Protein AF-A0AA38VF92-F1 (afdb_monomer_lite)

pLDDT: mean 93.85, std 6.11, range [71.31, 98.44]

Foldseek 3Di:
DVVVVVCVVVVDDPVDDPDQLVVQVVVQVVQQPDPVDDPPPDDWGWDQDPVPRDIDTND

Radius of gyration: 16.2 Å; chains: 1; bounding box: 31×40×34 Å

Secondary structure (DSSP, 8-state):
-HHHHHHHHHT------S-HHHHHHHHHHHHHT-TTSPTT-----EEEETTTTEEEE--

InterPro domains:
  IPR001765 Carbonic anhydrase [PTHR43175] (11-59)
  IPR036874 Carbonic anhydrase superfamily [G3DSA:3.40.1050.10] (1-59)
  IPR036874 Carbonic anhydrase superfamily [SSF53056] (12-57)

Sequence (59 aa):
PEAEAELKERKLDFLPFPEVEGAVKEDVEFLKGSKLIPEGVPISGWVYEVETGRTRRVV

Structure (mmCIF, N/CA/C/O backbone):
data_AF-A0AA38VF92-F1
#
_entry.id   AF-A0AA38VF92-F1
#
loop_
_atom_site.group_PDB
_atom_site.id
_atom_site.type_symbol
_atom_site.label_atom_id
_atom_site.label_alt_id
_atom_site.label_comp_id
_atom_site.label_asym_id
_atom_site.label_entity_id
_atom_site.label_seq_id
_atom_site.pdbx_PDB_ins_code
_atom_site.Cartn_x
_atom_site.Cartn_y
_atom_site.Cartn_z
_atom_site.occupancy
_atom_site.B_iso_or_equiv
_atom_site.auth_seq_id
_atom_site.auth_comp_id
_atom_site.auth_asym_id
_atom_site.auth_atom_id
_atom_site.pdbx_PDB_model_num
ATOM 1 N N . PRO A 1 1 ? 17.984 -18.358 -18.576 1.00 71.31 1 PRO A N 1
ATOM 2 C CA . PRO A 1 1 ? 17.995 -19.836 -18.426 1.00 71.31 1 PRO A CA 1
ATOM 3 C C . PRO A 1 1 ? 18.055 -20.289 -16.960 1.00 71.31 1 PRO A C 1
ATOM 5 O O . PRO A 1 1 ? 17.220 -21.080 -16.554 1.00 71.31 1 PRO A O 1
ATOM 8 N N . GLU A 1 2 ? 18.998 -19.765 -16.169 1.00 83.12 2 GLU A N 1
ATOM 9 C CA . GLU A 1 2 ? 19.177 -20.139 -14.754 1.00 83.12 2 GLU A CA 1
ATOM 10 C C . GLU A 1 2 ? 18.149 -19.467 -13.823 1.00 83.12 2 GLU A C 1
ATOM 12 O O . GLU A 1 2 ? 17.474 -20.150 -13.061 1.00 83.12 2 GLU A O 1
ATOM 17 N N . ALA A 1 3 ? 17.913 -18.159 -13.984 1.00 79.88 3 ALA A N 1
ATOM 18 C CA . ALA A 1 3 ? 16.944 -17.408 -13.172 1.00 79.88 3 ALA A CA 1
ATOM 19 C C . ALA A 1 3 ? 15.497 -17.946 -13.262 1.00 79.88 3 ALA A C 1
ATOM 21 O O . ALA A 1 3 ? 14.782 -18.002 -12.266 1.00 79.88 3 ALA A O 1
ATOM 22 N N . GLU A 1 4 ? 15.056 -18.387 -14.446 1.00 79.69 4 GLU A N 1
ATOM 23 C CA . GLU A 1 4 ? 13.725 -18.992 -14.626 1.00 79.69 4 GLU A CA 1
ATOM 24 C C . GLU A 1 4 ? 13.610 -20.386 -13.988 1.00 79.69 4 GLU A C 1
ATOM 26 O O . GLU A 1 4 ? 12.517 -20.794 -13.591 1.00 79.69 4 GLU A O 1
ATOM 31 N N . ALA A 1 5 ? 14.716 -21.133 -13.909 1.00 85.00 5 ALA A N 1
ATOM 32 C CA . ALA A 1 5 ? 14.746 -22.442 -13.265 1.00 85.00 5 ALA A CA 1
ATOM 33 C C . ALA A 1 5 ? 14.678 -22.295 -11.738 1.00 85.00 5 ALA A C 1
ATOM 35 O O . ALA A 1 5 ? 13.860 -22.959 -11.103 1.00 85.00 5 ALA A O 1
ATOM 36 N N . GLU A 1 6 ? 15.445 -21.356 -11.175 1.00 83.50 6 GLU A N 1
ATOM 37 C CA . GLU A 1 6 ? 15.420 -21.040 -9.743 1.00 83.50 6 GLU A CA 1
ATOM 38 C C . GLU A 1 6 ? 14.028 -20.561 -9.296 1.00 83.50 6 GLU A C 1
ATOM 40 O O . GLU A 1 6 ? 13.496 -21.011 -8.280 1.00 83.50 6 GLU A O 1
ATOM 45 N N . LEU A 1 7 ? 13.387 -19.708 -10.102 1.00 81.88 7 LEU A N 1
ATOM 46 C CA . LEU A 1 7 ? 12.012 -19.258 -9.888 1.00 81.88 7 LEU A CA 1
ATOM 47 C C . LEU A 1 7 ? 11.031 -20.433 -9.732 1.00 81.88 7 LEU A C 1
ATOM 49 O O . LEU A 1 7 ? 10.232 -20.473 -8.792 1.00 81.88 7 LEU A O 1
ATOM 53 N N . LYS A 1 8 ? 11.094 -21.397 -10.659 1.00 81.69 8 LYS A N 1
ATOM 54 C CA . LYS A 1 8 ? 10.209 -22.572 -10.668 1.00 81.69 8 LYS A CA 1
ATOM 55 C C . LYS A 1 8 ? 10.473 -23.505 -9.491 1.00 81.69 8 LYS A C 1
ATOM 57 O O . LYS A 1 8 ? 9.522 -24.056 -8.941 1.00 81.69 8 LYS A O 1
ATOM 62 N N . GLU A 1 9 ? 11.734 -23.675 -9.102 1.00 91.62 9 GLU A N 1
ATOM 63 C CA . GLU A 1 9 ? 12.116 -24.504 -7.958 1.00 91.62 9 GLU A CA 1
ATOM 64 C C . GLU A 1 9 ? 11.614 -23.907 -6.639 1.00 91.62 9 GLU A C 1
ATOM 66 O O . GLU A 1 9 ? 11.012 -24.604 -5.820 1.00 91.62 9 GLU A O 1
ATOM 71 N N . ARG A 1 10 ? 11.806 -22.596 -6.458 1.00 87.81 10 ARG A N 1
ATOM 72 C CA . ARG A 1 10 ? 11.499 -21.908 -5.200 1.00 87.81 10 ARG A CA 1
ATOM 73 C C . ARG A 1 10 ? 10.011 -21.610 -5.004 1.00 87.81 10 ARG A C 1
ATOM 75 O O . ARG A 1 10 ? 9.632 -21.253 -3.892 1.00 87.81 10 ARG A O 1
ATOM 82 N N . LYS A 1 11 ? 9.181 -21.767 -6.049 1.00 87.25 11 LYS A N 1
ATOM 83 C CA . LYS A 1 11 ? 7.717 -21.546 -6.027 1.00 87.25 11 LYS A CA 1
ATOM 84 C C . LYS A 1 11 ? 7.331 -20.222 -5.360 1.00 87.25 11 LYS A C 1
ATOM 86 O O . LYS A 1 11 ? 6.401 -20.160 -4.560 1.00 87.25 11 LYS A O 1
ATOM 91 N N . LEU A 1 12 ? 8.102 -19.184 -5.654 1.00 87.75 12 LEU A N 1
ATOM 92 C CA . LEU A 1 12 ? 7.898 -17.868 -5.072 1.00 87.75 12 LEU A CA 1
ATOM 93 C C . LEU A 1 12 ? 6.644 -17.232 -5.669 1.00 87.75 12 LEU A C 1
ATOM 95 O O . LEU A 1 12 ? 6.474 -17.213 -6.889 1.00 87.75 12 LEU A O 1
ATOM 99 N N . ASP A 1 13 ? 5.804 -16.686 -4.801 1.00 89.19 13 ASP A N 1
ATOM 100 C CA . ASP A 1 13 ? 4.737 -15.782 -5.201 1.00 89.19 13 ASP A CA 1
ATOM 101 C C . ASP A 1 13 ? 5.291 -14.352 -5.201 1.00 89.19 13 ASP A C 1
ATOM 103 O O . ASP A 1 13 ? 5.678 -13.828 -4.157 1.00 89.19 13 ASP A O 1
ATOM 107 N N . PHE A 1 14 ? 5.404 -13.749 -6.384 1.00 87.94 14 PHE A N 1
ATOM 108 C CA . PHE A 1 14 ? 5.971 -12.405 -6.546 1.00 87.94 14 PHE A CA 1
ATOM 109 C C . PHE A 1 14 ? 4.978 -11.301 -6.209 1.00 87.94 14 PHE A C 1
ATOM 111 O O . PHE A 1 14 ? 5.401 -10.151 -6.108 1.00 87.94 14 PHE A O 1
ATOM 118 N N . LEU A 1 15 ? 3.688 -11.640 -6.082 1.00 93.75 15 LEU A N 1
ATOM 119 C CA . LEU A 1 15 ? 2.605 -10.685 -5.859 1.00 93.75 15 LEU A CA 1
ATOM 120 C C . LEU A 1 15 ? 2.700 -9.450 -6.790 1.00 93.75 15 LEU A C 1
ATOM 122 O O . LEU A 1 15 ? 2.684 -8.314 -6.310 1.00 93.75 15 LEU A O 1
ATOM 126 N N . PRO A 1 16 ? 2.869 -9.627 -8.121 1.00 95.00 16 PRO A N 1
ATOM 127 C CA . PRO A 1 16 ? 2.963 -8.496 -9.032 1.00 95.00 16 PRO A CA 1
ATOM 128 C C . PRO A 1 16 ? 1.608 -7.799 -9.150 1.00 95.00 16 PRO A C 1
ATOM 130 O O . PRO A 1 16 ? 0.563 -8.448 -9.176 1.00 95.00 16 PRO A O 1
ATOM 133 N N . PHE A 1 17 ? 1.632 -6.483 -9.328 1.00 97.38 17 PHE A N 1
ATOM 134 C CA . PHE A 1 17 ? 0.428 -5.684 -9.516 1.00 97.38 17 PHE A CA 1
ATOM 135 C C . PHE A 1 17 ? 0.547 -4.795 -10.764 1.00 97.38 17 PHE A C 1
ATOM 137 O O . PHE A 1 17 ? 1.563 -4.120 -10.945 1.00 97.38 17 PHE A O 1
ATOM 144 N N . PRO A 1 18 ? -0.466 -4.783 -11.651 1.00 95.94 18 PRO A N 1
ATOM 145 C CA . PRO A 1 18 ? -0.424 -3.999 -12.886 1.00 95.94 18 PRO A CA 1
ATOM 146 C C . PRO A 1 18 ? -0.847 -2.536 -12.694 1.00 95.94 18 PRO A C 1
ATOM 148 O O . PRO A 1 18 ? -0.528 -1.695 -13.531 1.00 95.94 18 PRO A O 1
ATOM 151 N N . GLU A 1 19 ? -1.588 -2.231 -11.625 1.00 97.75 19 GLU A N 1
ATOM 152 C CA . GLU A 1 19 ? -2.196 -0.923 -11.385 1.00 97.75 19 GLU A CA 1
ATOM 153 C C . GLU A 1 19 ? -2.026 -0.547 -9.910 1.00 97.75 19 GLU A C 1
ATOM 155 O O . GLU A 1 19 ? -2.395 -1.306 -9.014 1.00 97.75 19 GLU A O 1
ATOM 160 N N . VAL A 1 20 ? -1.391 0.598 -9.663 1.00 97.06 20 VAL A N 1
ATOM 161 C CA . VAL A 1 20 ? -0.892 0.969 -8.331 1.00 97.06 20 VAL A CA 1
ATOM 162 C C . VAL A 1 20 ? -2.030 1.292 -7.363 1.00 97.06 20 VAL A C 1
ATOM 164 O O . VAL A 1 20 ? -1.983 0.872 -6.210 1.00 97.06 20 VAL A O 1
ATOM 167 N N . GLU A 1 21 ? -3.059 2.027 -7.792 1.00 97.38 21 GLU A N 1
ATOM 168 C CA . GLU A 1 21 ? -4.188 2.350 -6.912 1.00 97.38 21 GLU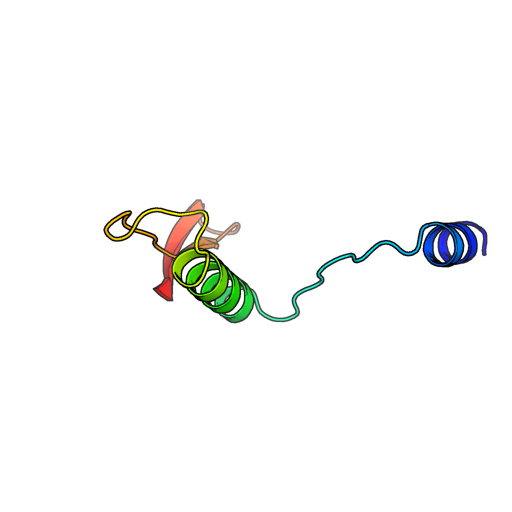 A CA 1
ATOM 169 C C . GLU A 1 21 ? -5.040 1.119 -6.619 1.00 97.38 21 GLU A C 1
ATOM 171 O O . GLU A 1 21 ? -5.506 0.959 -5.489 1.00 97.38 21 GLU A O 1
ATOM 176 N N . GLY A 1 22 ? -5.246 0.269 -7.628 1.00 97.62 22 GLY A N 1
ATOM 177 C CA . GLY A 1 22 ? -5.927 -1.016 -7.499 1.00 97.62 22 G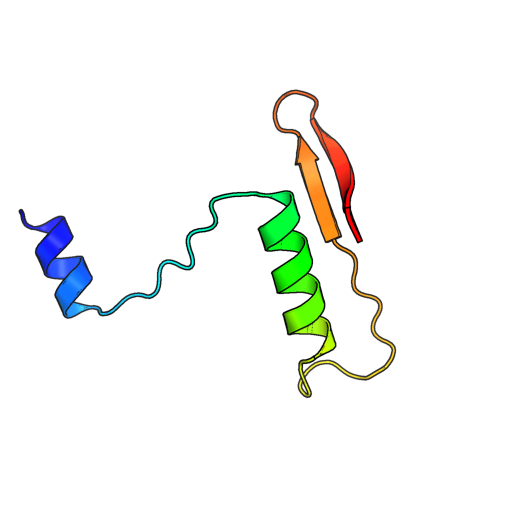LY A CA 1
ATOM 178 C C . GLY A 1 22 ? -5.272 -1.893 -6.435 1.00 97.62 22 GLY A C 1
ATOM 179 O O . GLY A 1 22 ? -5.944 -2.296 -5.488 1.00 97.62 22 GLY A O 1
ATOM 180 N N . ALA A 1 23 ? -3.950 -2.070 -6.515 1.00 97.94 23 ALA A N 1
ATOM 181 C CA . ALA A 1 23 ? -3.181 -2.847 -5.541 1.00 97.94 23 ALA A CA 1
ATOM 182 C C . ALA A 1 23 ? -3.346 -2.320 -4.108 1.00 97.94 23 ALA A C 1
ATOM 184 O O . ALA A 1 23 ? -3.647 -3.074 -3.189 1.00 97.94 23 ALA A O 1
ATOM 185 N N . VAL A 1 24 ? -3.243 -0.999 -3.921 1.00 98.19 24 VAL A N 1
ATOM 186 C CA . VAL A 1 24 ? -3.419 -0.381 -2.598 1.00 98.19 24 VAL A CA 1
ATOM 187 C C . VAL A 1 24 ? -4.831 -0.616 -2.052 1.00 98.19 24 VAL A C 1
ATOM 189 O O . VAL A 1 24 ? -4.993 -0.851 -0.855 1.00 98.19 24 VAL A O 1
ATOM 192 N N . LYS A 1 25 ? -5.866 -0.553 -2.898 1.00 98.00 25 LYS A N 1
ATOM 193 C CA . LYS A 1 25 ? -7.251 -0.828 -2.478 1.00 98.00 25 LYS A CA 1
ATOM 194 C C . LYS A 1 25 ? -7.427 -2.287 -2.062 1.00 98.00 25 LYS A C 1
ATOM 196 O O . LYS A 1 25 ? -8.020 -2.535 -1.014 1.00 98.00 25 LYS A O 1
ATOM 201 N N . GLU A 1 26 ? -6.901 -3.221 -2.848 1.00 97.94 26 GLU A N 1
ATOM 202 C CA . GLU A 1 26 ? -6.947 -4.658 -2.553 1.00 97.94 26 GLU A CA 1
ATOM 203 C C . GLU A 1 26 ? -6.242 -4.984 -1.230 1.00 97.94 26 GLU A C 1
ATOM 205 O O . GLU A 1 26 ? -6.823 -5.657 -0.377 1.00 97.94 26 GLU A O 1
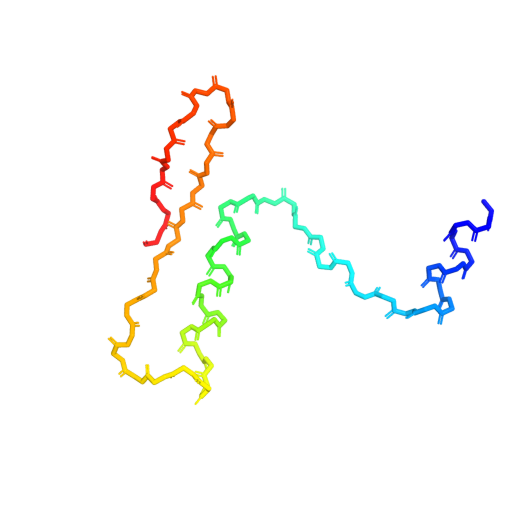ATOM 210 N N . ASP A 1 27 ? -5.054 -4.419 -1.003 1.00 97.88 27 ASP A N 1
ATOM 211 C CA . ASP A 1 27 ? -4.299 -4.607 0.237 1.00 97.88 27 ASP A CA 1
ATOM 212 C C . ASP A 1 27 ? -5.027 -4.026 1.454 1.00 97.88 27 ASP A C 1
ATOM 214 O O . ASP A 1 27 ? -5.086 -4.652 2.516 1.00 97.88 27 ASP A O 1
ATOM 218 N N . VAL A 1 28 ? -5.626 -2.838 1.325 1.00 97.81 28 VAL A N 1
ATOM 219 C CA . VAL A 1 28 ? -6.394 -2.233 2.422 1.00 97.81 28 VAL A CA 1
ATOM 220 C C . VAL A 1 28 ? -7.597 -3.101 2.795 1.00 97.81 28 VAL A C 1
ATOM 222 O O . VAL A 1 28 ? -7.854 -3.298 3.985 1.00 97.81 28 VAL A O 1
ATOM 225 N N . GLU A 1 29 ? -8.319 -3.642 1.815 1.00 97.25 29 GLU A N 1
ATOM 226 C CA . GLU A 1 29 ? -9.451 -4.536 2.075 1.00 97.25 29 GLU A CA 1
ATOM 227 C C . GLU A 1 29 ? -9.000 -5.880 2.662 1.00 97.25 29 GLU A C 1
ATOM 229 O O . GLU A 1 29 ? -9.609 -6.364 3.620 1.00 97.25 29 GLU A O 1
ATOM 234 N N . PHE A 1 30 ? -7.888 -6.440 2.177 1.00 97.19 30 PHE A N 1
ATOM 235 C CA . PHE A 1 30 ? -7.276 -7.635 2.757 1.00 97.19 30 PHE A CA 1
ATOM 236 C C . PHE A 1 30 ? -6.933 -7.436 4.241 1.00 97.19 30 PHE A C 1
ATOM 238 O O . PHE A 1 30 ? -7.281 -8.272 5.081 1.00 97.19 30 PHE A O 1
ATOM 245 N N . LEU A 1 31 ? -6.306 -6.307 4.588 1.00 96.94 31 LEU A N 1
ATOM 246 C CA . LEU A 1 31 ? -5.946 -5.991 5.970 1.00 96.94 31 LEU A CA 1
ATOM 247 C C . LEU A 1 31 ? -7.188 -5.783 6.845 1.00 96.94 31 LEU A C 1
ATOM 249 O O . LEU A 1 31 ? -7.263 -6.353 7.932 1.00 96.94 31 LEU A O 1
ATOM 253 N N . LYS A 1 32 ? -8.195 -5.040 6.373 1.00 95.56 32 LYS A N 1
ATOM 254 C CA . LYS A 1 32 ? -9.459 -4.858 7.113 1.00 95.56 32 LYS A CA 1
ATOM 255 C C . LYS A 1 32 ? -10.206 -6.173 7.349 1.00 95.56 32 LYS A C 1
AT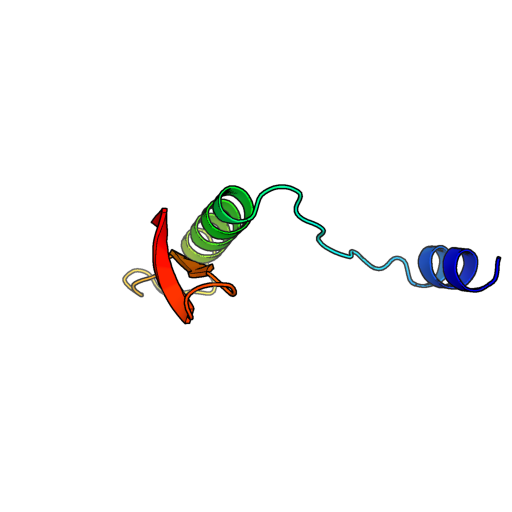OM 257 O O . LYS A 1 32 ? -10.852 -6.322 8.381 1.00 95.56 32 LYS A O 1
ATOM 262 N N . GLY A 1 33 ? -10.133 -7.115 6.407 1.00 95.19 33 GLY A N 1
ATOM 263 C CA . GLY A 1 33 ? -10.743 -8.442 6.533 1.00 95.19 33 GLY A CA 1
ATOM 264 C C . GLY A 1 33 ? -9.965 -9.410 7.433 1.00 95.19 33 GLY A C 1
ATOM 265 O O . GLY A 1 33 ? -10.458 -10.499 7.745 1.00 95.19 33 GLY A O 1
ATOM 266 N N . SER A 1 34 ? -8.751 -9.049 7.854 1.00 96.94 34 SER A N 1
ATOM 267 C CA . SER A 1 34 ? -7.891 -9.919 8.648 1.00 96.94 34 SER A CA 1
ATOM 268 C C . SER A 1 34 ? -8.334 -9.980 10.107 1.00 96.94 34 SER A C 1
ATOM 270 O O . SER A 1 34 ? -8.271 -8.997 10.837 1.00 96.94 34 SER A O 1
ATOM 272 N N . LYS A 1 35 ? -8.652 -11.187 10.589 1.00 96.19 35 LYS A N 1
ATOM 273 C CA . LYS A 1 35 ? -8.949 -11.449 12.014 1.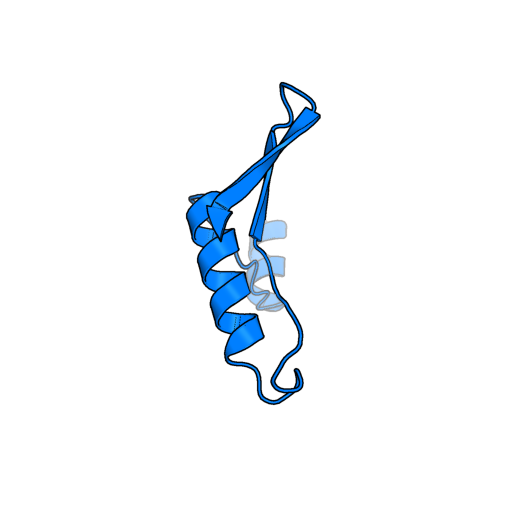00 96.19 35 LYS A CA 1
ATOM 274 C C . LYS A 1 35 ? -7.759 -11.205 12.949 1.00 96.19 35 LYS A C 1
ATOM 276 O O . LYS A 1 35 ? -7.928 -11.228 14.165 1.00 96.19 35 LYS A O 1
ATOM 281 N N . LEU A 1 36 ? -6.556 -11.045 12.396 1.00 97.31 36 LEU A N 1
ATOM 282 C CA . LEU A 1 36 ? -5.348 -10.742 13.163 1.00 97.31 36 LEU A CA 1
ATOM 283 C C . LEU A 1 36 ? -5.233 -9.250 13.494 1.00 97.31 36 LEU A C 1
ATOM 285 O O . LEU A 1 36 ? -4.433 -8.883 14.352 1.00 97.31 36 LEU A O 1
ATOM 289 N N . ILE A 1 37 ? -6.019 -8.401 12.830 1.00 96.38 37 ILE A N 1
ATOM 290 C CA . ILE A 1 37 ? -6.080 -6.968 13.098 1.00 96.38 37 ILE A CA 1
ATOM 291 C C . ILE A 1 37 ? -7.350 -6.699 13.918 1.00 96.38 37 ILE A C 1
ATOM 293 O O . ILE A 1 37 ? -8.440 -7.063 13.478 1.00 96.38 37 ILE A O 1
ATOM 297 N N . PRO A 1 38 ? -7.243 -6.097 15.117 1.00 95.94 38 PRO A N 1
ATOM 298 C CA . PRO A 1 38 ? -8.411 -5.777 15.929 1.00 95.94 38 PRO A CA 1
ATOM 299 C C . PRO A 1 38 ? -9.399 -4.855 15.212 1.00 95.94 38 PRO A C 1
ATOM 301 O O . PRO A 1 38 ? -9.007 -3.932 14.492 1.00 95.94 38 PRO A O 1
ATOM 304 N N . GLU A 1 39 ? -10.687 -5.059 15.484 1.00 91.81 39 GLU A N 1
ATOM 305 C CA . GLU A 1 39 ? -11.728 -4.139 15.035 1.00 91.81 39 GLU A CA 1
ATOM 306 C C . GLU A 1 39 ? -11.464 -2.726 15.582 1.00 91.81 39 GLU A C 1
ATOM 308 O O . GLU A 1 39 ? -11.131 -2.541 16.754 1.00 91.81 39 GLU A O 1
ATOM 313 N N . GLY A 1 40 ? -11.599 -1.716 14.719 1.00 91.50 40 GLY A N 1
ATOM 314 C CA . GLY A 1 40 ? -11.401 -0.309 15.077 1.00 91.50 40 GLY A CA 1
ATOM 315 C C . GLY A 1 40 ? -10.000 0.252 14.816 1.00 91.50 40 GLY A C 1
ATOM 316 O O . GLY A 1 40 ? -9.809 1.457 14.977 1.00 91.50 40 GLY A O 1
ATOM 317 N N . VAL A 1 41 ? -9.032 -0.557 14.364 1.00 96.25 41 VAL A N 1
ATOM 318 C CA . VAL A 1 41 ? -7.749 -0.028 13.869 1.00 96.25 41 VAL A CA 1
ATOM 319 C C . VAL A 1 41 ? -7.982 0.719 12.546 1.00 96.25 41 VAL A C 1
ATOM 321 O O . VAL A 1 41 ? -8.457 0.113 11.583 1.00 96.25 41 VAL A O 1
ATOM 324 N N . PRO A 1 42 ? -7.665 2.026 12.453 1.00 95.88 42 PRO A N 1
ATOM 325 C CA . PRO A 1 42 ? -7.839 2.772 11.214 1.00 95.88 42 PRO A CA 1
ATOM 326 C C . PRO A 1 42 ? -6.777 2.365 10.187 1.00 95.88 42 PRO A C 1
ATOM 328 O O . PRO A 1 42 ? -5.579 2.437 10.453 1.00 95.88 42 PRO A O 1
ATOM 331 N N . ILE A 1 43 ? -7.223 1.982 8.991 1.00 97.31 43 ILE A N 1
ATOM 332 C CA . ILE A 1 43 ? -6.366 1.625 7.854 1.00 97.31 43 ILE A CA 1
ATOM 333 C C . ILE A 1 43 ? -6.689 2.576 6.699 1.00 97.31 43 ILE A C 1
ATOM 335 O O . ILE A 1 43 ? -7.858 2.807 6.389 1.00 97.31 43 ILE A O 1
ATOM 339 N N . SER A 1 44 ? -5.656 3.135 6.067 1.00 97.69 44 SER A N 1
ATOM 340 C CA . SER A 1 44 ? -5.788 4.067 4.940 1.00 97.69 44 SER A CA 1
ATOM 341 C C . SER A 1 44 ? -4.796 3.730 3.833 1.00 97.69 44 SER A C 1
ATOM 343 O O . SER A 1 44 ? -3.693 3.273 4.126 1.00 97.69 44 SER A O 1
ATOM 345 N N . GLY A 1 45 ? -5.187 3.979 2.582 1.00 98.06 45 GLY A N 1
ATOM 346 C CA . GLY A 1 45 ? -4.381 3.698 1.395 1.00 98.06 45 GLY A CA 1
ATOM 347 C C . GLY A 1 45 ? -3.878 4.975 0.728 1.00 98.06 45 GLY A C 1
ATOM 348 O O . GLY A 1 45 ? -4.654 5.912 0.508 1.00 98.06 45 GLY A O 1
ATOM 349 N N . TRP A 1 46 ? -2.590 5.005 0.384 1.00 98.44 46 TRP A N 1
ATOM 350 C CA . TRP A 1 46 ? -1.928 6.158 -0.226 1.00 98.44 46 TRP A CA 1
ATOM 351 C C . TRP A 1 46 ? -1.001 5.726 -1.355 1.00 98.44 46 TRP A C 1
ATOM 353 O O . TRP A 1 46 ? -0.350 4.689 -1.267 1.00 98.44 46 TRP A O 1
ATOM 363 N N . VAL A 1 47 ? -0.901 6.571 -2.376 1.00 98.31 47 VAL A N 1
ATOM 364 C CA . VAL A 1 47 ? 0.084 6.448 -3.450 1.00 98.31 47 VAL A CA 1
ATOM 365 C C . VAL A 1 47 ? 1.075 7.595 -3.328 1.00 98.31 47 VAL A C 1
ATOM 367 O O . VAL A 1 47 ? 0.682 8.751 -3.158 1.00 98.31 47 VAL A O 1
ATOM 370 N N . TYR A 1 48 ? 2.361 7.267 -3.390 1.00 97.94 48 TYR A N 1
ATOM 371 C CA . TYR A 1 48 ? 3.437 8.244 -3.469 1.00 97.94 48 TYR A CA 1
ATOM 372 C C . TYR A 1 48 ? 3.799 8.489 -4.936 1.00 97.94 48 TYR A C 1
ATOM 374 O O . TYR A 1 48 ? 4.139 7.554 -5.658 1.00 97.94 48 TYR A O 1
ATOM 382 N N . GLU A 1 49 ? 3.720 9.743 -5.367 1.00 98.25 49 GLU A N 1
ATOM 383 C CA . GLU A 1 49 ? 4.038 10.173 -6.729 1.00 98.25 49 GLU A CA 1
ATOM 384 C C . GLU A 1 49 ? 5.525 10.528 -6.804 1.00 98.25 49 GLU A C 1
ATOM 386 O O . GLU A 1 49 ? 5.959 11.559 -6.284 1.00 98.25 49 GLU A O 1
ATOM 391 N N . VAL A 1 50 ? 6.324 9.663 -7.430 1.00 98.12 50 VAL A N 1
ATOM 392 C CA . VAL A 1 50 ? 7.794 9.770 -7.435 1.00 98.12 50 VAL A CA 1
ATOM 393 C C . VAL A 1 50 ? 8.307 11.002 -8.183 1.00 98.12 50 VAL A C 1
ATOM 395 O O . VAL A 1 50 ? 9.396 11.490 -7.899 1.00 98.12 50 VAL A O 1
ATOM 398 N N . GLU A 1 51 ? 7.515 11.532 -9.112 1.00 98.06 51 GLU A N 1
ATOM 399 C CA . GLU A 1 51 ? 7.843 12.704 -9.919 1.00 98.06 51 GLU A CA 1
ATOM 400 C C . GLU A 1 51 ? 7.735 14.005 -9.120 1.00 98.06 51 GLU A C 1
ATOM 402 O O . GLU A 1 51 ? 8.464 14.962 -9.382 1.00 98.06 51 GLU A O 1
ATOM 407 N N . THR A 1 52 ? 6.807 14.062 -8.160 1.00 98.00 52 THR A N 1
ATOM 408 C CA . THR A 1 52 ? 6.478 15.291 -7.418 1.00 98.00 52 THR A CA 1
ATOM 409 C C . THR A 1 52 ? 6.819 15.207 -5.933 1.00 98.00 52 THR A C 1
ATOM 411 O O . THR A 1 52 ? 6.880 16.234 -5.253 1.00 98.00 52 THR A O 1
ATOM 414 N N . GLY A 1 53 ? 7.012 13.993 -5.419 1.00 97.62 53 GLY A N 1
ATOM 415 C CA . GLY A 1 53 ? 7.206 13.694 -4.008 1.00 97.62 53 GLY A CA 1
ATOM 416 C C . GLY A 1 53 ? 5.950 13.845 -3.148 1.00 97.62 53 GLY A C 1
ATOM 417 O O . GLY A 1 53 ? 6.052 13.861 -1.920 1.00 97.62 53 GLY A O 1
ATOM 418 N N . ARG A 1 54 ? 4.769 13.996 -3.758 1.00 98.12 54 ARG A N 1
ATOM 419 C CA . ARG A 1 54 ? 3.497 14.145 -3.039 1.00 98.12 54 ARG A CA 1
ATOM 420 C C . ARG A 1 54 ? 2.869 12.790 -2.750 1.00 98.12 54 ARG A C 1
ATOM 422 O O . ARG A 1 54 ? 3.123 11.801 -3.432 1.00 98.12 54 ARG A O 1
ATOM 429 N N . THR A 1 55 ? 2.002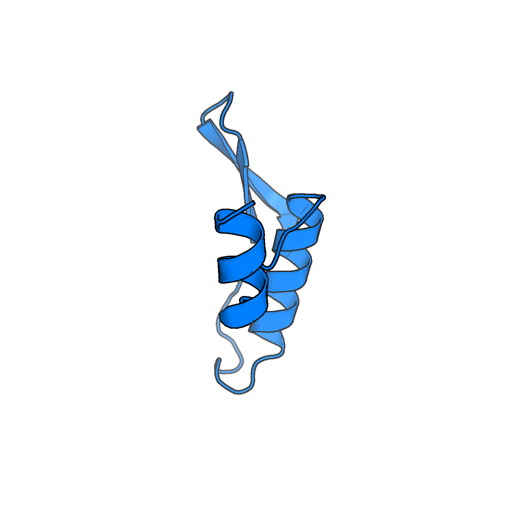 12.765 -1.745 1.00 97.88 55 THR A N 1
ATOM 430 C CA . THR A 1 55 ? 1.131 11.626 -1.472 1.00 97.88 55 THR A CA 1
ATOM 431 C C . THR A 1 55 ? -0.301 11.956 -1.857 1.00 97.88 55 THR A C 1
ATOM 433 O O . THR A 1 55 ? -0.801 13.056 -1.603 1.00 97.88 55 THR A O 1
ATOM 436 N N . ARG A 1 56 ? -0.983 10.975 -2.443 1.00 97.62 56 ARG A N 1
ATOM 437 C CA . ARG A 1 56 ? -2.404 11.049 -2.768 1.00 97.62 56 ARG A CA 1
ATOM 438 C C . ARG A 1 56 ? -3.145 9.907 -2.100 1.00 97.62 56 ARG A C 1
ATOM 440 O O . ARG A 1 56 ? -2.749 8.749 -2.198 1.00 97.62 56 ARG A O 1
ATOM 447 N N . ARG A 1 57 ? -4.232 10.243 -1.412 1.00 97.44 57 ARG A N 1
ATOM 448 C CA . ARG A 1 57 ? -5.091 9.269 -0.741 1.00 97.44 57 ARG A CA 1
ATOM 449 C C . ARG A 1 57 ? -6.005 8.576 -1.752 1.00 97.44 57 ARG A C 1
ATOM 451 O O . ARG A 1 57 ? -6.575 9.251 -2.607 1.00 97.44 57 ARG A O 1
ATOM 458 N N . VAL A 1 58 ? -6.164 7.260 -1.620 1.00 96.75 58 VAL A N 1
ATOM 459 C CA . VAL A 1 58 ? -7.003 6.435 -2.513 1.00 96.75 58 VAL A CA 1
ATOM 460 C C . VAL A 1 58 ? -8.100 5.640 -1.789 1.00 96.75 58 VAL A C 1
ATOM 462 O O . VAL A 1 58 ? -9.034 5.191 -2.455 1.00 96.75 58 VAL A O 1
ATOM 465 N N . VAL A 1 59 ? -8.019 5.507 -0.453 1.00 94.00 59 VAL A N 1
ATOM 466 C CA . VAL A 1 59 ? -9.034 4.888 0.435 1.00 94.00 59 VAL A CA 1
ATOM 467 C C . VAL A 1 59 ? -9.227 5.711 1.703 1.00 94.00 59 VAL A C 1
ATOM 469 O O . VAL A 1 59 ? -8.211 6.111 2.317 1.00 94.00 59 VAL A O 1
#

Organism: NCBI:txid91930